Protein AF-A0A6A4V0Y6-F1 (afdb_monomer_lite)

Foldseek 3Di:
DVVVVVVVVVVVVVVVVVVDDPDDWDWDDDPNDIDTDDPPPDPQAEEEEEFDDDSVVLQVVLCVLCVRSHDYYYDYNQVRLVCCLVVVHQAYFYEDQAQPCRRCVNNCVRVNPQQEDRQEGVPDHHDLVRLLVSVVSNRRYYTYHPVCSVVRVNSNVVSNVVD

Sequence (163 aa):
MDFFKSLTTKSLTILYALSLDKSQSLTYTIDSTKYSIMYLGGVMLKIVIGGQMDKQVIANLITQLCNGTAEVSIKSDIEAAIAVQTNQAQYYFGACATGAGGALAMAIGLIGPQSCVSVSIPGRVFGEGELREAVRSGKKAFGFVNYDAEKVIPVLLDEILKK

Structure (mmCIF, N/CA/C/O backbone):
data_AF-A0A6A4V0Y6-F1
#
_entry.id   AF-A0A6A4V0Y6-F1
#
loop_
_atom_site.group_PDB
_atom_site.id
_atom_site.type_symbol
_atom_site.label_atom_id
_atom_site.label_alt_id
_atom_site.label_comp_id
_atom_site.label_asym_id
_atom_site.label_entity_id
_atom_site.label_seq_id
_atom_site.pdbx_PDB_ins_code
_atom_site.Cartn_x
_atom_site.Cartn_y
_atom_site.Cartn_z
_atom_site.occupancy
_atom_site.B_iso_or_equiv
_atom_site.auth_seq_id
_atom_site.auth_comp_id
_atom_site.auth_asym_id
_atom_site.auth_atom_id
_atom_site.pdbx_PDB_model_num
ATOM 1 N N . MET A 1 1 ? -31.749 28.691 38.987 1.00 36.78 1 MET A N 1
ATOM 2 C CA . MET A 1 1 ? -31.082 27.393 39.257 1.00 36.78 1 MET A CA 1
ATOM 3 C C . MET A 1 1 ? -31.312 26.381 38.123 1.00 36.78 1 MET A C 1
ATOM 5 O O . MET A 1 1 ? -30.707 25.316 38.127 1.00 36.78 1 MET A O 1
ATOM 9 N N . ASP A 1 2 ? -32.116 26.741 37.112 1.00 33.56 2 ASP A N 1
ATOM 10 C CA . ASP A 1 2 ? -32.573 25.841 36.041 1.00 33.56 2 ASP A CA 1
ATOM 11 C C . ASP A 1 2 ? -31.678 25.824 34.793 1.00 33.56 2 ASP A C 1
ATOM 13 O O . ASP A 1 2 ? -31.627 24.826 34.079 1.00 33.56 2 ASP A O 1
ATOM 17 N N . PHE A 1 3 ? -30.881 26.876 34.575 1.00 29.11 3 PHE A N 1
ATOM 18 C CA . PHE A 1 3 ? -29.919 26.936 33.467 1.00 29.11 3 PHE A CA 1
ATOM 19 C C . PHE A 1 3 ? -28.806 25.882 33.618 1.00 29.11 3 PHE A C 1
ATOM 21 O O . PHE A 1 3 ? -28.468 25.180 32.669 1.00 29.11 3 PHE A O 1
ATOM 28 N N . PHE A 1 4 ? -28.310 25.683 34.845 1.00 26.20 4 PHE A N 1
ATOM 29 C CA . PHE A 1 4 ? -27.282 24.681 35.148 1.00 26.20 4 PHE A CA 1
ATOM 30 C C . PHE A 1 4 ? -27.807 23.233 35.108 1.00 26.20 4 PHE A C 1
ATOM 32 O O . PHE A 1 4 ? -27.072 22.349 34.680 1.00 26.20 4 PHE A O 1
ATOM 39 N N . LYS A 1 5 ? -29.081 22.979 35.461 1.00 31.75 5 LYS A N 1
ATOM 40 C CA . LYS A 1 5 ? -29.722 21.654 35.285 1.00 31.75 5 LYS A CA 1
ATOM 41 C C . LYS A 1 5 ? -29.997 21.318 33.811 1.00 31.75 5 LYS A C 1
ATOM 43 O O . LYS A 1 5 ? -29.894 20.163 33.400 1.00 31.75 5 LYS A O 1
ATOM 48 N N . SER A 1 6 ? -30.324 22.327 33.000 1.00 37.75 6 SER A N 1
ATOM 49 C CA . SER A 1 6 ? -30.479 22.179 31.547 1.00 37.75 6 SER A CA 1
ATOM 50 C C . SER A 1 6 ? -29.153 21.785 30.882 1.00 37.75 6 SER A C 1
ATOM 52 O O . SER A 1 6 ? -29.119 20.854 30.081 1.00 37.75 6 SER A O 1
ATOM 54 N N . LEU A 1 7 ? -28.041 22.415 31.279 1.00 37.88 7 LEU A N 1
ATOM 55 C CA . LEU A 1 7 ? -26.696 22.102 30.781 1.00 37.88 7 LEU A CA 1
ATOM 56 C C . LEU A 1 7 ? -26.226 20.680 31.128 1.00 37.88 7 LEU A C 1
ATOM 58 O O . LEU A 1 7 ? -25.642 20.016 30.274 1.00 37.88 7 LEU A O 1
ATOM 62 N N . THR A 1 8 ? -26.510 20.173 32.332 1.00 49.12 8 THR A N 1
ATOM 63 C CA . THR A 1 8 ? -26.083 18.817 32.730 1.00 49.12 8 THR A CA 1
ATOM 64 C C . THR A 1 8 ? -26.830 17.719 31.981 1.00 49.12 8 THR A C 1
ATOM 66 O O . THR A 1 8 ? -26.228 16.713 31.610 1.00 49.12 8 THR A O 1
ATOM 69 N N . THR A 1 9 ? -28.113 17.934 31.684 1.00 50.94 9 THR A N 1
ATOM 70 C CA . THR A 1 9 ? -28.933 16.969 30.936 1.00 50.94 9 THR A CA 1
ATOM 71 C C . THR A 1 9 ? -28.622 17.031 29.435 1.00 50.94 9 THR A C 1
ATOM 73 O O . THR A 1 9 ? -28.496 15.995 28.790 1.00 50.94 9 THR A O 1
ATOM 76 N N . LYS A 1 10 ? -28.396 18.239 28.887 1.00 51.94 10 LYS A N 1
ATOM 77 C CA . LYS A 1 10 ? -27.943 18.456 27.498 1.00 51.94 10 LYS A CA 1
ATOM 78 C C . LYS A 1 10 ? -26.588 17.782 27.227 1.00 51.94 10 LYS A C 1
ATOM 80 O O . LYS A 1 10 ? -26.455 17.093 26.220 1.00 51.94 10 LYS A O 1
ATOM 85 N N . SER A 1 11 ? -25.616 17.912 28.135 1.00 52.31 11 SER A N 1
ATOM 86 C CA . SER A 1 11 ? -24.298 17.272 27.987 1.00 52.31 11 SER A CA 1
ATOM 87 C C . SER A 1 11 ? -24.344 15.745 28.105 1.00 52.31 11 SER A C 1
ATOM 89 O O . SER A 1 11 ? -23.652 15.069 27.346 1.00 52.31 11 SER A O 1
ATOM 91 N N . LEU A 1 12 ? -25.168 15.183 29.001 1.00 49.59 12 LEU A N 1
ATOM 92 C CA . LEU A 1 12 ? -25.302 13.725 29.137 1.00 49.59 12 LEU A CA 1
ATOM 93 C C . LEU A 1 12 ? -25.917 13.082 27.887 1.00 49.59 12 LEU A C 1
ATOM 95 O O . LEU A 1 12 ? -25.444 12.040 27.446 1.00 49.59 12 LEU A O 1
ATOM 99 N N . THR A 1 13 ? -26.932 13.713 27.291 1.00 50.81 13 THR A N 1
ATOM 100 C CA . THR A 1 13 ? -27.601 13.195 26.087 1.00 50.81 13 THR A CA 1
ATOM 101 C C . THR A 1 13 ? -26.687 13.233 24.861 1.00 50.81 13 THR A C 1
ATOM 103 O O . THR A 1 13 ? -26.705 12.299 24.065 1.00 50.81 13 THR A O 1
ATOM 106 N N . ILE A 1 14 ? -25.842 14.264 24.726 1.00 52.62 14 ILE A N 1
ATOM 107 C CA . ILE A 1 14 ? -24.832 14.344 23.656 1.00 52.62 14 ILE A CA 1
ATOM 108 C C . ILE A 1 14 ? -23.763 13.257 23.839 1.00 52.62 14 ILE A C 1
ATOM 110 O O . ILE A 1 14 ? -23.424 12.574 22.874 1.00 52.62 14 ILE A O 1
ATOM 114 N N . LEU A 1 15 ? -23.275 13.042 25.069 1.00 47.75 15 LEU A N 1
ATOM 115 C CA . LEU A 1 15 ? -22.345 11.944 25.362 1.00 47.75 15 LEU A CA 1
ATOM 116 C C . LEU A 1 15 ? -22.965 10.563 25.096 1.00 47.75 15 LEU A C 1
ATOM 118 O O . LEU A 1 15 ? -22.282 9.678 24.590 1.00 47.75 15 LEU A O 1
ATOM 122 N N . TYR A 1 16 ? -24.245 10.373 25.425 1.00 48.50 16 TYR A N 1
ATOM 123 C CA . TYR A 1 16 ? -24.935 9.098 25.228 1.00 48.50 16 TYR A CA 1
ATOM 124 C C . TYR A 1 16 ? -25.206 8.814 23.753 1.00 48.50 16 TYR A C 1
ATOM 126 O O . TYR A 1 16 ? -25.006 7.690 23.298 1.00 48.50 16 TYR A O 1
ATOM 134 N N . ALA A 1 17 ? -25.579 9.839 22.984 1.00 48.25 17 ALA A N 1
ATOM 135 C CA . ALA A 1 17 ? -25.693 9.720 21.542 1.00 48.25 17 ALA A CA 1
ATOM 136 C C . ALA A 1 17 ? -24.347 9.241 20.960 1.00 48.25 17 ALA A C 1
ATOM 138 O O . ALA A 1 17 ? -24.329 8.264 20.215 1.00 48.25 17 ALA A O 1
ATOM 139 N N . LEU A 1 18 ? -23.219 9.846 21.368 1.00 48.75 18 LEU A N 1
ATOM 140 C CA . LEU A 1 18 ? -21.873 9.470 20.902 1.00 48.75 18 LEU A CA 1
ATOM 141 C C . LEU A 1 18 ? -21.500 7.995 21.170 1.00 48.75 18 LEU A C 1
ATOM 143 O O . LEU A 1 18 ? -20.530 7.501 20.597 1.00 48.75 18 LEU A O 1
ATOM 147 N N . SER A 1 19 ? -22.258 7.301 22.026 1.00 44.50 19 SER A N 1
ATOM 148 C CA . SER A 1 19 ? -22.042 5.904 22.413 1.00 44.50 19 SER A CA 1
ATOM 149 C C . SER A 1 19 ? -22.905 4.877 21.663 1.00 44.50 19 SER A C 1
ATOM 151 O O . SER A 1 19 ? -22.666 3.680 21.819 1.00 44.50 19 SER A O 1
ATOM 153 N N . LEU A 1 20 ? -23.881 5.302 20.848 1.00 44.00 20 LEU A N 1
ATOM 154 C CA . LEU A 1 20 ? -24.837 4.401 20.195 1.00 44.00 20 LEU A CA 1
ATOM 155 C C . LEU A 1 20 ? -24.772 4.476 18.663 1.00 44.00 20 LEU A C 1
ATOM 157 O O . LEU A 1 20 ? -25.028 5.512 18.068 1.00 44.00 20 LEU A O 1
ATOM 161 N N . ASP A 1 21 ? -24.445 3.315 18.096 1.00 43.38 21 ASP A N 1
ATOM 162 C CA . ASP A 1 21 ? -24.563 2.817 16.719 1.00 43.38 21 ASP A CA 1
ATOM 163 C C . ASP A 1 21 ? -24.212 3.731 15.519 1.00 43.38 21 ASP A C 1
ATOM 165 O O . ASP A 1 21 ? -24.720 4.829 15.294 1.00 43.38 21 ASP A O 1
ATOM 169 N N . LYS A 1 22 ? -23.316 3.200 14.688 1.00 54.69 22 LYS A N 1
ATOM 170 C CA . LYS A 1 22 ? -22.614 3.868 13.593 1.00 54.69 22 LYS A CA 1
ATOM 171 C C . LYS A 1 22 ? -23.438 3.753 12.317 1.00 54.69 22 LYS A C 1
ATOM 173 O O . LYS A 1 22 ? -23.433 2.676 11.734 1.00 54.69 22 LYS A O 1
ATOM 178 N N . SER A 1 23 ? -24.090 4.837 11.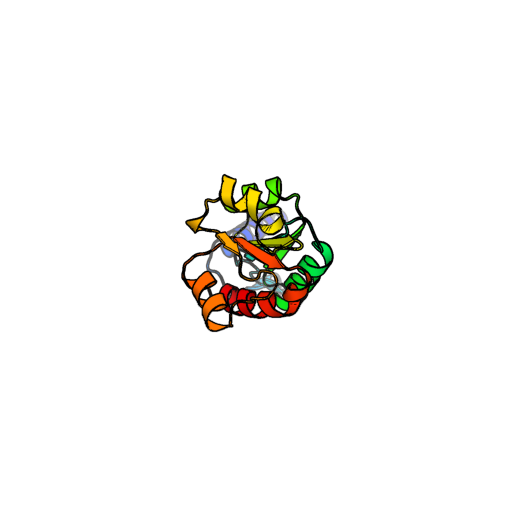876 1.00 43.84 23 SER A N 1
ATOM 179 C CA . SER A 1 23 ? -24.466 5.148 10.465 1.00 43.84 23 SER A CA 1
ATOM 180 C C . SER A 1 23 ? -25.755 5.972 10.284 1.00 43.84 23 SER A C 1
ATOM 182 O O . SER A 1 23 ? -26.230 6.097 9.157 1.00 43.84 23 SER A O 1
ATOM 184 N N . GLN A 1 24 ? -26.324 6.595 11.325 1.00 47.28 24 GLN A N 1
ATOM 185 C CA . GLN A 1 24 ? -27.519 7.440 11.154 1.00 47.28 24 GLN A CA 1
ATOM 186 C C . GLN A 1 24 ? -27.326 8.889 11.609 1.00 47.28 24 GLN A C 1
ATOM 188 O O . GLN A 1 24 ? -26.659 9.176 12.599 1.00 47.28 24 GLN A O 1
ATOM 193 N N . SER A 1 25 ? -27.935 9.820 10.870 1.00 51.88 25 SER A N 1
ATOM 194 C CA . SER A 1 25 ? -28.114 11.210 11.288 1.00 51.88 25 SER A CA 1
ATOM 195 C C . SER A 1 25 ? -29.164 11.274 12.398 1.00 51.88 25 SER A C 1
ATOM 197 O O . SER A 1 25 ? -30.309 10.877 12.180 1.00 51.88 25 SER A O 1
ATOM 199 N N . LEU A 1 26 ? -28.799 11.800 13.566 1.00 53.66 26 LEU A N 1
ATOM 200 C CA . LEU A 1 26 ? -29.723 12.013 14.677 1.00 53.66 26 LEU A CA 1
ATOM 201 C C . LEU A 1 26 ? -30.199 13.464 14.671 1.00 53.66 26 LEU A C 1
ATOM 203 O O . LEU A 1 26 ? -29.414 14.390 14.876 1.00 53.66 26 LEU A O 1
ATOM 207 N N . THR A 1 27 ? -31.498 13.666 14.459 1.00 55.12 27 THR A N 1
ATOM 208 C CA . THR A 1 27 ? -32.136 14.975 14.630 1.00 55.12 27 THR A CA 1
ATOM 209 C C . THR A 1 27 ? -32.813 15.034 15.993 1.00 55.12 27 THR A C 1
ATOM 211 O O . THR A 1 27 ? -33.645 14.188 16.311 1.00 55.12 27 THR A O 1
ATOM 214 N N . TYR A 1 28 ? -32.494 16.048 16.791 1.00 61.56 28 TYR A N 1
ATOM 215 C CA . TYR A 1 28 ? -33.126 16.297 18.086 1.00 61.56 28 TYR A CA 1
ATOM 216 C C . TYR A 1 28 ? -33.554 17.761 18.195 1.00 61.56 28 TYR A C 1
ATOM 218 O O . TYR A 1 28 ? -32.965 18.646 17.578 1.00 61.56 28 TYR A O 1
ATOM 226 N N . THR A 1 29 ? -34.599 18.022 18.978 1.00 51.47 29 THR A N 1
ATOM 227 C CA . THR A 1 29 ? -35.145 19.372 19.164 1.00 51.47 29 THR A CA 1
ATOM 228 C C . THR A 1 29 ? -34.846 19.855 20.577 1.00 51.47 29 THR A C 1
ATOM 230 O O . THR A 1 29 ? -35.201 19.183 21.543 1.00 51.47 29 THR A O 1
ATOM 233 N N . ILE A 1 30 ? -34.228 21.028 20.704 1.00 60.66 30 ILE A N 1
ATOM 234 C CA . ILE A 1 30 ? -34.046 21.742 21.974 1.00 60.66 30 ILE A CA 1
ATOM 235 C C . ILE A 1 30 ? -34.730 23.096 21.841 1.00 60.66 30 ILE A C 1
ATOM 237 O O . ILE A 1 30 ? -34.438 23.824 20.898 1.00 60.66 30 ILE A O 1
ATOM 241 N N . ASP A 1 31 ? -35.617 23.443 22.778 1.00 70.69 31 ASP A N 1
ATOM 242 C CA . ASP A 1 31 ? -36.250 24.769 22.846 1.00 70.69 31 ASP A CA 1
ATOM 243 C C . ASP A 1 31 ? -36.861 25.201 21.489 1.00 70.69 31 ASP A C 1
ATOM 245 O O . ASP A 1 31 ? -36.667 26.313 21.009 1.00 70.69 31 ASP A O 1
ATOM 249 N N . SER A 1 32 ? -37.583 24.280 20.834 1.00 67.19 32 SER A N 1
ATOM 250 C CA . SER A 1 32 ? -38.193 24.435 19.493 1.00 67.19 32 SER A CA 1
ATOM 251 C C . SER A 1 32 ? -37.217 24.541 18.309 1.00 67.19 32 SER A C 1
ATOM 253 O O . SER A 1 32 ? -37.652 24.641 17.163 1.00 67.19 32 SER A O 1
ATOM 255 N N . THR A 1 33 ? -35.910 24.453 18.551 1.00 53.81 33 THR A N 1
ATOM 256 C CA . THR A 1 33 ? -34.867 24.466 17.519 1.00 53.81 33 THR A CA 1
ATOM 257 C C . THR A 1 33 ? -34.422 23.042 17.201 1.00 53.81 33 THR A C 1
ATOM 259 O O . THR A 1 33 ? -34.054 22.287 18.102 1.00 53.81 33 THR A O 1
ATOM 262 N N . LYS A 1 34 ? -34.457 22.657 15.919 1.00 71.25 34 LYS A N 1
ATOM 263 C CA . LYS A 1 34 ? -33.961 21.354 15.451 1.00 71.25 34 LYS A CA 1
ATOM 264 C C . LYS A 1 34 ? -32.451 21.402 15.233 1.00 71.25 34 LYS A C 1
ATOM 266 O O . LYS A 1 34 ? -31.955 22.257 14.507 1.00 71.25 34 LYS A O 1
ATOM 271 N N . TYR A 1 35 ? -31.752 20.433 15.802 1.00 58.62 35 TYR A N 1
ATOM 272 C CA . TYR A 1 35 ? -30.329 20.190 15.620 1.00 58.62 35 TYR A CA 1
ATOM 273 C C . TYR A 1 35 ? -30.146 18.832 14.952 1.00 58.62 35 TYR A C 1
ATOM 275 O O . TYR A 1 35 ? -30.777 17.856 15.356 1.00 58.62 35 TYR A O 1
ATOM 283 N N . SER A 1 36 ? -29.271 18.760 13.952 1.00 55.84 36 SER A N 1
ATOM 284 C CA . SER A 1 36 ? -28.886 17.505 13.306 1.00 55.84 36 SER A CA 1
ATOM 285 C C . SER A 1 36 ? -27.436 17.190 13.659 1.00 55.84 36 SER A C 1
ATOM 287 O O . SER A 1 36 ? -26.531 17.907 13.238 1.00 55.84 36 SER A O 1
ATOM 289 N N . ILE A 1 37 ? -27.213 16.127 14.432 1.00 56.19 37 ILE A N 1
ATOM 290 C CA . ILE A 1 37 ? -25.889 15.538 14.647 1.00 56.19 37 ILE A CA 1
ATOM 291 C C . ILE A 1 37 ? -25.693 14.462 13.584 1.00 56.19 37 ILE A C 1
ATOM 293 O O . ILE A 1 37 ? -26.405 13.458 13.546 1.00 56.19 37 ILE A O 1
ATOM 297 N N . MET A 1 38 ? -24.714 14.676 12.711 1.00 50.25 38 MET A N 1
ATOM 298 C CA . MET A 1 38 ? -24.219 13.632 11.821 1.00 50.25 38 MET A CA 1
ATOM 299 C C . MET A 1 38 ? -23.095 12.882 12.529 1.00 50.25 38 MET A C 1
ATOM 301 O O . MET A 1 38 ? -22.083 13.475 12.901 1.00 50.25 38 MET A O 1
ATOM 305 N N . TYR A 1 39 ? -23.267 11.573 12.703 1.00 48.62 39 TYR A N 1
ATOM 306 C CA . TYR A 1 39 ? -22.176 10.696 13.107 1.00 48.62 39 TYR A CA 1
ATOM 307 C C . TYR A 1 39 ? -21.177 10.592 11.962 1.00 48.62 39 TYR A C 1
ATOM 309 O O . TYR A 1 39 ? -21.415 9.881 10.994 1.00 48.62 39 TYR A O 1
ATOM 317 N N . LEU A 1 40 ? -20.022 11.238 12.105 1.00 51.53 40 LEU A N 1
ATOM 318 C CA . LEU A 1 40 ? -18.844 10.966 11.269 1.00 51.53 40 LEU A CA 1
ATOM 319 C C . LEU A 1 40 ? -18.087 9.701 11.746 1.00 51.53 40 LEU A C 1
ATOM 321 O O . LEU A 1 40 ? -16.974 9.433 11.309 1.00 51.53 40 LEU A O 1
ATOM 325 N N . GLY A 1 41 ? -18.679 8.932 12.672 1.00 42.50 41 GLY A N 1
ATOM 326 C CA . GLY A 1 41 ? -18.062 7.870 13.476 1.00 42.50 41 GLY A CA 1
ATOM 327 C C . GLY A 1 41 ? -17.831 6.522 12.784 1.00 42.50 41 GLY A C 1
ATOM 328 O O . GLY A 1 41 ? -18.075 5.476 13.388 1.00 42.50 41 GLY A O 1
ATOM 329 N N . GLY A 1 42 ? -17.325 6.526 11.553 1.00 49.53 42 GLY A N 1
ATOM 330 C CA . GLY A 1 42 ? -16.519 5.411 11.052 1.00 49.53 42 GLY A CA 1
ATOM 331 C C . GLY A 1 42 ? -15.089 5.549 11.579 1.00 49.53 42 GLY A C 1
ATOM 332 O O . GLY A 1 42 ? -14.623 6.664 11.811 1.00 49.53 42 GLY A O 1
ATOM 333 N N . VAL A 1 43 ? -14.360 4.446 11.785 1.00 54.97 43 VAL A N 1
ATOM 334 C CA . VAL A 1 43 ? -12.896 4.567 11.886 1.00 54.97 43 VAL A CA 1
ATOM 335 C C . VAL A 1 43 ? -12.450 4.996 10.494 1.00 54.97 43 VAL A C 1
ATOM 337 O O . VAL A 1 43 ? -12.467 4.181 9.578 1.00 54.97 43 VAL A O 1
ATOM 340 N N . MET A 1 44 ? -12.173 6.288 10.317 1.00 74.50 44 MET A N 1
ATOM 341 C CA . MET A 1 44 ? -11.706 6.827 9.044 1.00 74.50 44 MET A CA 1
ATOM 342 C C . MET A 1 44 ? -10.482 6.022 8.621 1.00 74.50 44 MET A C 1
ATOM 344 O O . MET A 1 44 ? -9.562 5.843 9.422 1.00 74.50 44 MET A O 1
ATOM 348 N N . LEU A 1 45 ? -10.502 5.486 7.402 1.00 91.00 45 LEU A N 1
ATOM 349 C CA . LEU A 1 45 ? -9.411 4.662 6.907 1.00 91.00 45 LEU A CA 1
ATOM 350 C C . LEU A 1 45 ? -8.120 5.483 6.937 1.00 91.00 45 LEU A C 1
ATOM 352 O O . LEU A 1 45 ? -8.050 6.535 6.319 1.00 91.00 45 LEU A O 1
ATOM 356 N N . LYS A 1 46 ? -7.088 5.020 7.633 1.00 96.19 46 LYS A N 1
ATOM 357 C CA . LYS A 1 46 ? -5.803 5.712 7.744 1.00 96.19 46 LYS A CA 1
ATOM 358 C C . LYS A 1 46 ? -4.791 5.093 6.798 1.00 96.19 46 LYS A C 1
ATOM 360 O O . LYS A 1 46 ? -4.424 3.921 6.935 1.00 96.19 46 LYS A O 1
ATOM 365 N N . ILE A 1 47 ? -4.320 5.903 5.860 1.00 98.06 47 ILE A N 1
ATOM 366 C CA . ILE A 1 47 ? -3.322 5.541 4.860 1.00 98.06 47 ILE A CA 1
ATOM 367 C C . ILE A 1 47 ? -2.062 6.370 5.110 1.00 98.06 47 ILE A C 1
ATOM 369 O O . ILE A 1 47 ? -2.114 7.589 5.287 1.00 98.06 47 ILE A O 1
ATOM 373 N N . VAL A 1 48 ? -0.910 5.705 5.116 1.00 98.62 48 VAL A N 1
ATOM 374 C CA . VAL A 1 48 ? 0.396 6.357 5.238 1.00 98.62 48 VAL A CA 1
ATOM 375 C C . VAL A 1 48 ? 1.190 6.221 3.949 1.00 98.62 48 VAL A C 1
ATOM 377 O O . VAL A 1 48 ? 1.249 5.146 3.349 1.00 98.62 48 VAL A O 1
ATOM 380 N N . ILE A 1 49 ? 1.816 7.321 3.531 1.00 98.50 49 ILE A N 1
ATOM 381 C CA . ILE A 1 49 ? 2.697 7.356 2.365 1.00 98.50 49 ILE A CA 1
ATOM 382 C C . ILE A 1 49 ? 4.146 7.309 2.841 1.00 98.50 49 ILE A C 1
ATOM 384 O O . ILE A 1 49 ? 4.622 8.241 3.495 1.00 98.50 49 ILE A O 1
ATOM 388 N N . GLY A 1 50 ? 4.826 6.212 2.514 1.00 97.00 50 GLY A N 1
ATOM 389 C CA . GLY A 1 50 ? 6.264 6.028 2.687 1.00 97.00 50 GLY A CA 1
ATOM 390 C C . GLY A 1 50 ? 6.983 6.044 1.336 1.00 97.00 50 GLY A C 1
ATOM 391 O O . GLY A 1 50 ? 6.628 6.814 0.446 1.00 97.00 50 GLY A O 1
ATOM 392 N N . GLY A 1 51 ? 7.990 5.193 1.168 1.00 93.50 51 GLY A N 1
ATOM 393 C CA . GLY A 1 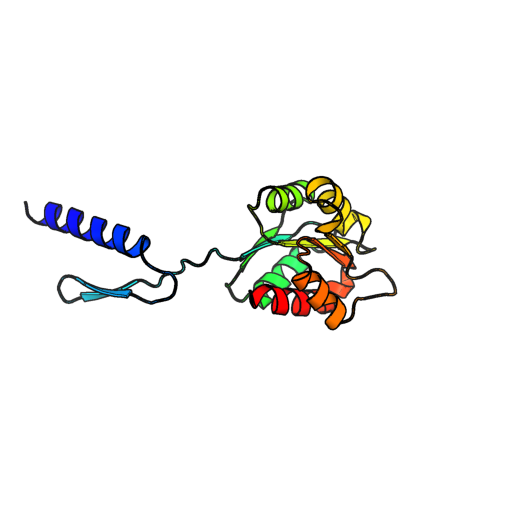51 ? 8.809 5.097 -0.038 1.00 93.50 51 GLY A CA 1
ATOM 394 C C . GLY A 1 51 ? 9.829 6.228 -0.203 1.00 93.50 51 GLY A C 1
ATOM 395 O O . GLY A 1 51 ? 9.924 7.148 0.595 1.00 93.50 51 GLY A O 1
ATOM 396 N N . GLN A 1 52 ? 10.595 6.219 -1.286 1.00 93.06 52 GLN A N 1
ATOM 397 C CA . GLN A 1 52 ? 11.656 7.215 -1.503 1.00 93.06 52 GLN A CA 1
ATOM 398 C C . GLN A 1 52 ? 11.293 8.277 -2.549 1.00 93.06 52 GLN A C 1
ATOM 400 O O . GLN A 1 52 ? 12.039 9.236 -2.720 1.00 93.06 52 GLN A O 1
ATOM 405 N N . MET A 1 53 ? 10.171 8.124 -3.262 1.00 96.44 53 MET A N 1
ATOM 406 C CA . MET A 1 53 ? 9.822 8.973 -4.407 1.00 96.44 53 MET A CA 1
ATOM 407 C C . MET A 1 53 ? 8.353 9.397 -4.399 1.00 96.44 53 MET A C 1
ATOM 409 O O . MET A 1 53 ? 7.491 8.668 -3.914 1.00 96.44 53 MET A O 1
ATOM 413 N N . ASP A 1 54 ? 8.094 10.585 -4.950 1.00 96.50 54 ASP A N 1
ATOM 414 C CA . ASP A 1 54 ? 6.773 11.107 -5.331 1.00 96.50 54 ASP A CA 1
ATOM 415 C C . ASP A 1 54 ? 5.684 11.064 -4.244 1.00 96.50 54 ASP A C 1
ATOM 417 O O . ASP A 1 54 ? 4.489 11.043 -4.541 1.00 96.50 54 ASP A O 1
ATOM 421 N N . LYS A 1 55 ? 6.076 11.133 -2.962 1.00 97.31 55 LYS A N 1
ATOM 422 C CA . LYS A 1 55 ? 5.148 11.044 -1.818 1.00 97.31 55 LYS A CA 1
ATOM 423 C C . LYS A 1 55 ? 3.985 12.027 -1.904 1.00 97.31 55 LYS A C 1
ATOM 425 O O . LYS A 1 55 ? 2.857 11.657 -1.599 1.00 97.31 55 LYS A O 1
ATOM 430 N N . GLN A 1 56 ? 4.250 13.267 -2.320 1.00 97.88 56 GLN A N 1
ATOM 431 C CA . GLN A 1 56 ? 3.211 14.292 -2.425 1.00 97.88 56 GLN A CA 1
ATOM 432 C C . GLN A 1 56 ? 2.222 13.993 -3.554 1.00 97.88 56 GLN A C 1
ATOM 434 O O . GLN A 1 56 ? 1.021 14.167 -3.369 1.00 97.88 56 GLN A O 1
ATOM 439 N N . VAL A 1 57 ? 2.709 13.509 -4.699 1.00 97.50 57 VAL A N 1
ATOM 440 C CA . VAL A 1 57 ? 1.862 13.127 -5.839 1.00 97.50 57 VAL A CA 1
ATOM 441 C C . VAL A 1 57 ? 0.969 11.953 -5.448 1.00 97.50 57 VAL A C 1
ATOM 443 O O . VAL A 1 57 ? -0.243 12.017 -5.629 1.00 97.50 57 VAL A O 1
ATOM 446 N N . ILE A 1 58 ? 1.551 10.928 -4.820 1.00 98.12 58 ILE A N 1
ATOM 447 C CA . ILE A 1 58 ? 0.821 9.761 -4.315 1.00 98.12 58 ILE A CA 1
ATOM 448 C C . ILE A 1 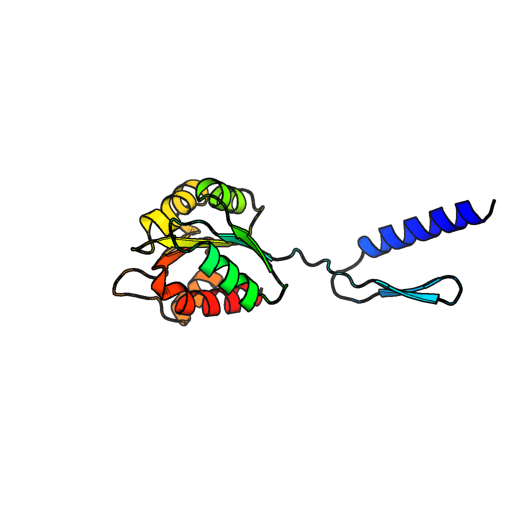58 ? -0.226 10.192 -3.281 1.00 98.12 58 ILE A C 1
ATOM 450 O O . ILE A 1 58 ? -1.383 9.797 -3.385 1.00 98.12 58 ILE A O 1
ATOM 454 N N . ALA A 1 59 ? 0.143 11.031 -2.308 1.00 98.00 59 ALA A N 1
ATOM 455 C CA . ALA A 1 59 ? -0.786 11.514 -1.289 1.00 98.00 59 ALA A CA 1
ATOM 456 C C . ALA A 1 59 ? -1.971 12.272 -1.900 1.00 98.00 59 ALA A C 1
ATOM 458 O O . ALA A 1 59 ? -3.114 12.032 -1.511 1.00 98.00 59 ALA A O 1
ATOM 459 N N . ASN A 1 60 ? -1.708 13.151 -2.870 1.00 97.56 60 ASN A N 1
ATOM 460 C CA . ASN A 1 60 ? -2.745 13.912 -3.562 1.00 97.56 60 ASN A CA 1
ATOM 461 C C . ASN A 1 60 ? -3.689 12.981 -4.331 1.00 97.56 60 ASN A C 1
ATOM 463 O O . ASN A 1 60 ? -4.903 13.093 -4.173 1.00 97.56 60 ASN A O 1
ATOM 467 N N . LEU A 1 61 ? -3.136 12.029 -5.089 1.00 97.94 61 LEU A N 1
ATOM 468 C CA . LEU A 1 61 ? -3.912 11.053 -5.853 1.00 97.94 61 LEU A CA 1
ATOM 469 C C . LEU A 1 61 ? -4.814 10.213 -4.939 1.00 97.94 61 LEU A C 1
ATOM 471 O O . LEU A 1 61 ? -6.014 10.116 -5.180 1.00 97.94 61 LEU A O 1
ATOM 475 N N . ILE A 1 62 ? -4.267 9.657 -3.852 1.00 97.44 62 ILE A N 1
ATOM 476 C CA . ILE A 1 62 ? -5.058 8.876 -2.888 1.00 97.44 62 ILE A CA 1
ATOM 477 C C . ILE A 1 62 ? -6.140 9.748 -2.243 1.00 97.44 62 ILE A C 1
ATOM 479 O O . ILE A 1 62 ? -7.287 9.326 -2.144 1.00 97.44 62 ILE A O 1
ATOM 483 N N . THR A 1 63 ? -5.810 10.976 -1.840 1.00 95.06 63 THR A N 1
ATOM 484 C CA . THR A 1 63 ? -6.776 11.892 -1.211 1.00 95.06 63 THR A CA 1
ATOM 485 C C . THR A 1 63 ? -7.941 12.214 -2.150 1.00 95.06 63 THR A C 1
ATOM 487 O O . THR A 1 63 ? -9.096 12.181 -1.724 1.00 95.06 63 THR A O 1
ATOM 490 N N . GLN A 1 64 ? -7.652 12.480 -3.429 1.00 94.19 64 GLN A N 1
ATOM 491 C CA . GLN A 1 64 ? -8.668 12.731 -4.453 1.00 94.19 64 GLN A CA 1
ATOM 492 C C . GLN A 1 64 ? -9.575 11.516 -4.663 1.00 94.19 64 GLN A C 1
ATOM 494 O O . GLN A 1 64 ? -10.794 11.664 -4.696 1.00 94.19 64 GLN A O 1
ATOM 499 N N . LEU A 1 65 ? -8.995 10.317 -4.756 1.00 93.31 65 LEU A N 1
ATOM 500 C CA . LEU A 1 65 ? -9.740 9.077 -4.983 1.00 93.31 65 LEU A CA 1
ATOM 501 C C . LEU A 1 65 ? -10.586 8.661 -3.773 1.00 93.31 65 LEU A C 1
ATOM 503 O O . LEU A 1 65 ? -11.685 8.142 -3.944 1.00 93.31 65 LEU A O 1
ATOM 507 N N . CYS A 1 66 ? -10.110 8.911 -2.551 1.00 87.88 66 CYS A N 1
ATOM 508 C CA . CYS A 1 66 ? -10.840 8.567 -1.333 1.00 87.88 66 CYS A CA 1
ATOM 509 C C . CYS A 1 66 ? -12.004 9.523 -1.028 1.00 87.88 66 CYS A C 1
ATOM 511 O O . CYS A 1 66 ? -12.867 9.167 -0.230 1.00 87.88 66 CYS A O 1
ATOM 513 N N . ASN A 1 67 ? -12.046 10.729 -1.608 1.00 85.38 67 ASN A N 1
ATOM 514 C CA . ASN A 1 67 ? -13.140 11.699 -1.445 1.00 85.38 67 ASN A CA 1
ATOM 515 C C . ASN A 1 67 ? -13.624 11.877 0.019 1.00 85.38 67 ASN A C 1
ATOM 517 O O . ASN A 1 67 ? -14.818 11.849 0.313 1.00 85.38 67 ASN A O 1
ATOM 521 N N . GLY A 1 68 ? -12.681 11.988 0.963 1.00 81.81 68 GLY A N 1
ATOM 522 C CA . GLY A 1 68 ? -12.966 12.175 2.394 1.00 81.81 68 GLY A CA 1
ATOM 523 C C . GLY A 1 68 ? -13.243 10.901 3.207 1.00 81.81 68 GLY A C 1
ATOM 524 O O . GLY A 1 68 ? -13.415 10.993 4.418 1.00 81.81 68 GLY A O 1
ATOM 525 N N . THR A 1 69 ? -13.238 9.714 2.594 1.00 84.50 69 THR A N 1
ATOM 526 C CA . THR A 1 69 ? -13.422 8.424 3.302 1.00 84.50 69 THR A CA 1
ATOM 527 C C . THR A 1 69 ? -12.152 7.902 3.987 1.00 84.50 69 THR A C 1
ATOM 529 O O . THR A 1 69 ? -12.221 6.992 4.816 1.00 84.50 69 THR A O 1
ATOM 532 N N . ALA A 1 70 ? -10.994 8.498 3.681 1.00 89.25 70 ALA A N 1
ATOM 533 C CA . ALA A 1 70 ? -9.702 8.125 4.241 1.00 89.25 70 ALA A CA 1
ATOM 534 C C . ALA A 1 70 ? -8.872 9.350 4.648 1.00 89.25 70 ALA A C 1
ATOM 536 O O . ALA A 1 70 ? -8.890 10.383 3.979 1.00 89.25 70 ALA A O 1
ATOM 537 N N . GLU A 1 71 ? -8.118 9.210 5.734 1.00 93.62 71 GLU A N 1
ATOM 538 C CA . GLU A 1 71 ? -7.088 10.136 6.190 1.00 93.62 71 GLU A CA 1
ATOM 539 C C . GLU A 1 71 ? -5.749 9.698 5.592 1.00 93.62 71 GLU A C 1
ATOM 541 O O . GLU A 1 71 ? -5.298 8.571 5.808 1.00 93.62 71 GLU A O 1
ATOM 546 N N . VAL A 1 72 ? -5.105 10.588 4.838 1.00 96.50 72 VAL A N 1
ATOM 547 C CA . VAL A 1 72 ? -3.827 10.316 4.173 1.00 96.50 72 VAL A CA 1
ATOM 548 C C . VAL A 1 72 ? -2.739 11.159 4.822 1.00 96.50 72 VAL A C 1
ATOM 550 O O . VAL A 1 72 ? -2.871 12.377 4.923 1.00 96.50 72 VAL A O 1
ATOM 553 N N . SER A 1 73 ? -1.643 10.530 5.246 1.00 97.62 73 SER A N 1
ATOM 554 C CA . SER A 1 73 ? -0.496 11.245 5.817 1.00 97.62 73 SER A CA 1
ATOM 555 C C . SER A 1 73 ? 0.823 10.811 5.187 1.00 97.62 73 SER A C 1
ATOM 557 O O . SER A 1 73 ? 1.112 9.623 5.051 1.00 97.62 73 SER A O 1
ATOM 559 N N . ILE A 1 74 ? 1.648 11.786 4.813 1.00 98.50 74 ILE A N 1
ATOM 560 C CA . ILE A 1 74 ? 3.022 11.546 4.366 1.00 98.50 74 ILE A CA 1
ATOM 561 C C . ILE A 1 74 ? 3.906 11.381 5.599 1.00 98.50 74 ILE A C 1
ATOM 563 O O . ILE A 1 74 ? 3.824 12.176 6.536 1.00 98.50 74 ILE A O 1
ATOM 567 N N . LYS A 1 75 ? 4.750 10.350 5.605 1.00 97.88 75 LYS A N 1
ATOM 568 C CA . LYS A 1 75 ? 5.684 10.063 6.699 1.00 97.88 75 LYS A CA 1
ATOM 569 C C . LYS A 1 75 ? 7.052 9.650 6.156 1.00 97.88 75 LYS A C 1
ATOM 571 O O . LYS A 1 75 ? 7.211 9.359 4.964 1.00 97.88 75 LYS A O 1
ATOM 576 N N . SER A 1 76 ? 8.060 9.607 7.026 1.00 97.44 76 SER A N 1
ATOM 577 C CA . SER A 1 76 ? 9.277 8.857 6.704 1.00 97.44 76 SER A CA 1
ATOM 578 C C . SER A 1 76 ? 8.963 7.360 6.587 1.00 97.44 76 SER A C 1
ATOM 580 O O . SER A 1 76 ? 7.946 6.877 7.088 1.00 97.44 76 SER A O 1
ATOM 582 N N . ASP A 1 77 ? 9.829 6.603 5.921 1.00 94.81 77 ASP A N 1
ATOM 583 C CA . ASP A 1 77 ? 9.560 5.188 5.625 1.00 94.81 77 ASP A CA 1
ATOM 584 C C . ASP A 1 77 ? 9.470 4.342 6.891 1.00 94.81 77 ASP A C 1
ATOM 586 O O . ASP A 1 77 ? 8.663 3.416 6.960 1.00 94.81 77 ASP A O 1
ATOM 590 N N . ILE A 1 78 ? 10.271 4.700 7.897 1.00 97.06 78 ILE A N 1
ATOM 591 C CA . ILE A 1 78 ? 10.275 4.084 9.223 1.00 97.06 78 ILE A CA 1
ATOM 592 C C . ILE A 1 78 ? 8.977 4.415 9.953 1.00 97.06 78 ILE A C 1
ATOM 594 O O . ILE A 1 78 ? 8.285 3.504 10.394 1.00 97.06 78 ILE A O 1
ATOM 598 N N . GLU A 1 79 ? 8.594 5.689 10.033 1.00 98.25 79 GLU A N 1
ATOM 599 C CA . GLU A 1 79 ? 7.364 6.099 10.721 1.00 98.25 79 GLU A CA 1
ATOM 600 C C . GLU A 1 79 ? 6.106 5.522 10.062 1.00 98.25 79 GLU A C 1
ATOM 602 O O . GLU A 1 79 ? 5.192 5.090 10.759 1.00 98.25 79 GLU A O 1
ATOM 607 N N . ALA A 1 80 ? 6.051 5.486 8.728 1.00 98.31 80 ALA A N 1
ATOM 608 C CA . ALA A 1 80 ? 4.951 4.869 7.994 1.00 98.31 80 ALA A CA 1
ATOM 609 C C . ALA A 1 80 ? 4.858 3.364 8.294 1.00 98.31 80 ALA A C 1
ATOM 611 O O . ALA A 1 80 ? 3.776 2.847 8.573 1.00 98.31 80 ALA A O 1
ATOM 612 N N . ALA A 1 81 ? 5.989 2.656 8.280 1.00 98.19 81 ALA A N 1
ATOM 613 C CA . ALA A 1 81 ? 6.016 1.231 8.586 1.00 98.19 81 ALA A CA 1
ATOM 614 C C . ALA A 1 81 ? 5.631 0.939 10.050 1.00 98.19 81 ALA A C 1
ATOM 616 O O . ALA A 1 81 ? 4.827 0.039 10.295 1.00 98.19 81 ALA A O 1
ATOM 617 N N . ILE A 1 82 ? 6.121 1.736 11.009 1.00 98.31 82 ILE A N 1
ATOM 618 C CA . ILE A 1 82 ? 5.733 1.655 12.429 1.00 98.31 82 ILE A CA 1
ATOM 619 C C . ILE A 1 82 ? 4.235 1.921 12.598 1.00 98.31 82 ILE A C 1
ATOM 621 O O . ILE A 1 82 ? 3.567 1.203 13.342 1.00 98.31 82 ILE A O 1
ATOM 625 N N . ALA A 1 83 ? 3.678 2.914 11.899 1.00 98.50 83 ALA A N 1
ATOM 626 C CA . ALA A 1 83 ? 2.254 3.228 11.983 1.00 98.50 83 ALA A CA 1
ATOM 627 C C . ALA A 1 83 ? 1.380 2.035 11.565 1.00 98.50 83 ALA A C 1
ATOM 629 O O . ALA A 1 83 ? 0.384 1.747 12.226 1.00 98.50 83 ALA A O 1
ATOM 630 N N . VAL A 1 84 ? 1.763 1.294 10.520 1.00 98.31 84 VAL A N 1
ATOM 631 C CA . VAL A 1 84 ? 1.034 0.075 10.126 1.00 98.31 84 VAL A CA 1
ATOM 632 C C . VAL A 1 84 ? 1.296 -1.086 11.086 1.00 98.31 84 VAL A C 1
ATOM 634 O O . VAL A 1 84 ? 0.358 -1.784 11.465 1.00 98.31 84 VAL A O 1
ATOM 637 N N . GLN A 1 85 ? 2.540 -1.277 11.534 1.00 98.12 85 GLN A N 1
ATOM 638 C CA . GLN A 1 85 ? 2.900 -2.321 12.504 1.00 98.12 85 GLN A CA 1
ATOM 639 C C . GLN A 1 85 ? 2.109 -2.184 13.817 1.00 98.12 85 GLN A C 1
ATOM 641 O O . GLN A 1 85 ? 1.651 -3.175 14.381 1.00 98.12 85 GLN A O 1
ATOM 646 N N . THR A 1 86 ? 1.920 -0.949 14.283 1.00 97.12 86 THR A N 1
ATOM 647 C CA . THR A 1 86 ? 1.214 -0.611 15.529 1.00 97.12 86 THR A CA 1
ATOM 648 C C . THR A 1 86 ? -0.289 -0.376 15.337 1.00 97.12 86 THR A C 1
ATOM 650 O O . THR A 1 86 ? -0.972 0.023 16.277 1.00 97.12 86 THR A O 1
ATOM 653 N N . ASN A 1 87 ? -0.825 -0.646 14.139 1.00 95.81 87 ASN A N 1
ATOM 654 C CA . ASN A 1 87 ? -2.228 -0.440 13.753 1.00 95.81 87 ASN A CA 1
ATOM 655 C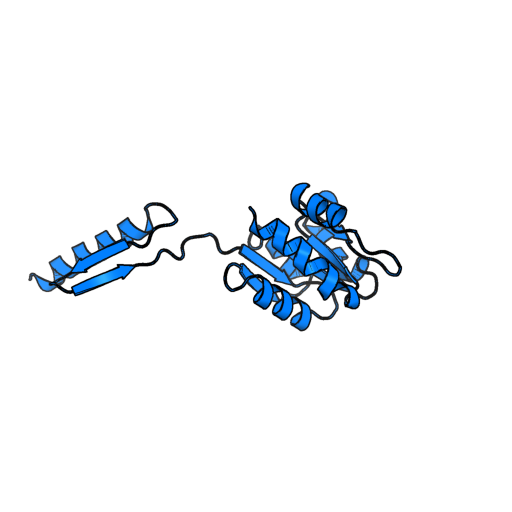 C . ASN A 1 87 ? -2.738 1.014 13.875 1.00 95.81 87 ASN A C 1
ATOM 657 O O . ASN A 1 87 ? -3.946 1.248 13.895 1.00 95.81 87 ASN A O 1
ATOM 661 N N . GLN A 1 88 ? -1.842 2.003 13.909 1.00 95.88 88 GLN A N 1
ATOM 662 C CA . GLN A 1 88 ? -2.193 3.424 13.796 1.00 95.88 88 GLN A CA 1
ATOM 663 C C . GLN A 1 88 ? -2.606 3.810 12.367 1.00 95.88 88 GLN A C 1
ATOM 665 O O . GLN A 1 88 ? -3.323 4.791 12.178 1.00 95.88 88 GLN A O 1
ATOM 670 N N . ALA A 1 89 ? -2.168 3.036 11.373 1.00 97.44 89 ALA A N 1
ATOM 671 C CA . ALA A 1 89 ? -2.609 3.102 9.986 1.00 97.44 89 ALA A CA 1
ATOM 672 C C . ALA A 1 89 ? -2.952 1.699 9.471 1.00 97.44 89 ALA A C 1
ATOM 674 O O . ALA A 1 89 ? -2.408 0.704 9.951 1.00 97.44 89 ALA A O 1
ATOM 675 N N . GLN A 1 90 ? -3.858 1.608 8.498 1.00 97.62 90 GLN A N 1
ATOM 676 C CA . GLN A 1 90 ? -4.278 0.328 7.923 1.00 97.62 90 GLN A CA 1
ATOM 677 C C . GLN A 1 90 ? -3.448 -0.043 6.696 1.00 97.62 90 GLN A C 1
ATOM 679 O O . GLN A 1 90 ? -3.130 -1.220 6.519 1.00 97.62 90 GLN A O 1
ATOM 684 N N . TYR A 1 91 ? -3.074 0.951 5.884 1.00 98.38 91 TYR A N 1
ATOM 685 C CA . TYR A 1 91 ? -2.349 0.719 4.639 1.00 98.38 91 TYR A CA 1
ATOM 686 C C . TYR A 1 91 ? -1.150 1.641 4.467 1.00 98.38 91 TYR A C 1
ATOM 688 O O . TYR A 1 91 ? -1.176 2.814 4.838 1.00 98.38 91 TYR A O 1
ATOM 696 N N . TYR A 1 92 ? -0.115 1.080 3.853 1.00 98.69 92 TYR A N 1
ATOM 697 C CA . TYR A 1 92 ? 1.111 1.747 3.452 1.00 98.69 92 TYR A CA 1
ATOM 698 C C . TYR A 1 92 ? 1.201 1.754 1.927 1.00 98.69 92 TYR A C 1
ATOM 700 O O . TYR A 1 92 ? 1.073 0.704 1.293 1.00 98.69 92 TYR A O 1
ATOM 708 N N . PHE A 1 93 ? 1.492 2.915 1.349 1.00 98.69 93 PHE A N 1
ATOM 709 C CA . PHE A 1 93 ? 1.821 3.057 -0.068 1.00 98.69 93 PHE A CA 1
ATOM 710 C C . PHE A 1 93 ? 3.215 3.669 -0.192 1.00 98.69 93 PHE A C 1
ATOM 712 O O . PHE A 1 93 ? 3.505 4.685 0.441 1.00 98.69 93 PHE A O 1
ATOM 719 N N . GLY A 1 94 ? 4.081 3.054 -0.994 1.00 98.12 94 GLY A N 1
ATOM 720 C CA . GLY A 1 94 ? 5.439 3.544 -1.211 1.00 98.12 94 GLY A CA 1
ATOM 721 C C . GLY A 1 94 ? 5.890 3.349 -2.648 1.00 98.12 94 GLY A C 1
ATOM 722 O O . GLY A 1 94 ? 5.584 2.337 -3.276 1.00 98.12 94 GLY A O 1
ATOM 723 N N . ALA A 1 95 ? 6.656 4.312 -3.153 1.00 97.94 95 ALA A N 1
ATOM 724 C CA . ALA A 1 95 ? 7.233 4.238 -4.485 1.00 97.94 95 ALA A CA 1
ATOM 725 C C . ALA A 1 95 ? 8.751 4.418 -4.483 1.00 97.94 95 ALA A C 1
ATOM 727 O O . ALA A 1 95 ? 9.330 5.111 -3.641 1.00 97.94 95 ALA A O 1
ATOM 728 N N . CYS A 1 96 ? 9.396 3.787 -5.458 1.00 96.75 96 CYS A N 1
ATOM 729 C CA . CYS A 1 96 ? 10.785 4.029 -5.835 1.00 96.75 96 CYS A CA 1
ATOM 730 C C . CYS A 1 96 ? 10.995 3.632 -7.303 1.00 96.75 96 CYS A C 1
ATOM 732 O O . CYS A 1 96 ? 10.096 3.071 -7.918 1.00 96.75 96 CYS A O 1
ATOM 734 N N . ALA A 1 97 ? 12.189 3.839 -7.859 1.00 95.56 97 ALA A N 1
ATOM 735 C CA . ALA A 1 97 ? 12.477 3.519 -9.261 1.00 95.56 97 ALA A CA 1
ATOM 736 C C . ALA A 1 97 ? 12.269 2.035 -9.643 1.00 95.56 97 ALA A C 1
ATOM 738 O O . ALA A 1 97 ? 12.045 1.727 -10.810 1.00 95.56 97 ALA A O 1
ATOM 739 N N . THR A 1 98 ? 12.349 1.107 -8.682 1.00 94.38 98 THR A N 1
ATOM 740 C CA . THR A 1 98 ? 12.178 -0.337 -8.929 1.00 94.38 98 THR A CA 1
ATOM 741 C C . THR A 1 98 ? 10.895 -0.919 -8.348 1.00 94.38 98 THR A C 1
ATOM 743 O O . THR A 1 98 ? 10.626 -2.092 -8.568 1.00 94.38 98 THR A O 1
ATOM 746 N N . GLY A 1 99 ? 10.140 -0.142 -7.565 1.00 92.88 99 GLY A N 1
ATOM 747 C CA . GLY A 1 99 ? 8.926 -0.579 -6.873 1.00 92.88 99 GLY A CA 1
ATOM 748 C C . GLY A 1 99 ? 9.095 -1.624 -5.767 1.00 92.88 99 GLY A C 1
ATOM 749 O O . GLY A 1 99 ? 8.101 -2.039 -5.172 1.00 92.88 99 GLY A O 1
ATOM 750 N N . ALA A 1 100 ? 10.329 -2.027 -5.443 1.00 91.25 100 ALA A N 1
ATOM 751 C CA . ALA A 1 100 ? 10.617 -3.020 -4.408 1.00 91.25 100 ALA A CA 1
ATOM 752 C C . ALA A 1 100 ? 11.420 -2.425 -3.243 1.00 91.25 100 ALA A C 1
ATOM 754 O O . ALA A 1 100 ? 10.851 -2.135 -2.198 1.00 91.25 100 ALA A O 1
ATOM 755 N N . GLY A 1 101 ? 12.730 -2.211 -3.422 1.00 91.69 101 GLY A N 1
ATOM 756 C CA . GLY A 1 101 ? 13.667 -1.846 -2.348 1.00 91.69 101 GLY A CA 1
ATOM 757 C C . GLY A 1 101 ? 13.261 -0.583 -1.587 1.00 91.69 101 GLY A C 1
ATOM 758 O O . GLY A 1 101 ? 12.619 -0.665 -0.548 1.00 91.69 101 GLY A O 1
ATOM 759 N N . GLY A 1 102 ? 13.591 0.599 -2.111 1.00 90.31 102 GLY A N 1
ATOM 760 C CA . GLY A 1 102 ? 13.211 1.868 -1.471 1.00 90.31 102 GLY A CA 1
ATOM 761 C C . GLY A 1 102 ? 11.698 2.072 -1.297 1.00 90.31 102 GLY A C 1
ATOM 762 O O . GLY A 1 102 ? 11.297 2.920 -0.521 1.00 90.31 102 GLY A O 1
ATOM 763 N N . ALA A 1 103 ? 10.855 1.304 -1.991 1.00 90.31 103 ALA A N 1
ATOM 764 C CA . ALA A 1 103 ? 9.407 1.367 -1.836 1.00 90.31 103 ALA A CA 1
ATOM 765 C C . ALA A 1 103 ? 8.905 0.611 -0.593 1.00 90.31 103 ALA A C 1
ATOM 767 O O . ALA A 1 103 ? 7.903 1.017 -0.020 1.00 90.31 103 ALA A O 1
ATOM 768 N N . LEU A 1 104 ? 9.559 -0.489 -0.190 1.00 96.75 104 LEU A N 1
ATOM 769 C CA . LEU A 1 104 ? 9.032 -1.418 0.820 1.00 96.75 104 LEU A CA 1
ATOM 770 C C . LEU A 1 104 ? 10.047 -1.941 1.835 1.00 96.75 104 LEU A C 1
ATOM 772 O O . LEU A 1 104 ? 9.622 -2.601 2.776 1.00 96.75 104 LEU A O 1
ATOM 776 N N . ALA A 1 105 ? 11.352 -1.701 1.695 1.00 96.94 105 ALA A N 1
ATOM 777 C CA . ALA A 1 105 ? 12.374 -2.345 2.531 1.00 96.94 105 ALA A CA 1
ATOM 778 C C . ALA A 1 105 ? 12.071 -2.218 4.033 1.00 96.94 105 ALA A C 1
ATOM 780 O O . ALA A 1 105 ? 12.122 -3.206 4.766 1.00 96.94 105 ALA A O 1
ATOM 781 N N . MET A 1 106 ? 11.667 -1.024 4.473 1.00 97.31 106 MET A N 1
ATOM 782 C CA . MET A 1 106 ? 11.311 -0.782 5.870 1.00 97.31 106 MET A CA 1
ATOM 783 C C . MET A 1 106 ? 9.979 -1.431 6.275 1.00 97.31 106 MET A C 1
ATOM 785 O O . MET A 1 106 ? 9.872 -2.019 7.350 1.00 97.31 106 MET A O 1
ATOM 789 N N . ALA A 1 107 ? 8.978 -1.389 5.392 1.00 97.50 107 ALA A N 1
ATOM 790 C CA . ALA A 1 107 ? 7.697 -2.061 5.599 1.00 97.50 107 ALA A CA 1
ATOM 791 C C . ALA A 1 107 ? 7.876 -3.584 5.733 1.00 97.50 107 ALA A C 1
ATOM 793 O O . ALA A 1 107 ? 7.329 -4.188 6.651 1.00 97.50 107 ALA A O 1
ATOM 794 N N . ILE A 1 108 ? 8.705 -4.197 4.886 1.00 98.00 108 ILE A N 1
ATOM 795 C CA . ILE A 1 108 ? 9.028 -5.628 4.942 1.00 98.00 108 ILE A CA 1
ATOM 796 C C . ILE A 1 108 ? 9.736 -5.972 6.253 1.00 98.00 108 ILE A C 1
ATOM 798 O O . ILE A 1 108 ? 9.380 -6.969 6.877 1.00 98.00 108 ILE A O 1
ATOM 802 N N . GLY A 1 109 ? 10.701 -5.154 6.683 1.00 97.94 109 GLY A N 1
ATOM 803 C CA . GLY A 1 109 ? 11.450 -5.389 7.919 1.00 97.94 109 GLY A CA 1
ATOM 804 C C . GLY A 1 109 ? 10.595 -5.319 9.188 1.00 97.94 109 GLY A C 1
ATOM 805 O O . GLY A 1 109 ? 10.804 -6.112 10.101 1.00 97.94 109 GLY A O 1
ATOM 806 N N . LEU A 1 110 ? 9.623 -4.401 9.248 1.00 98.00 110 LEU A N 1
ATOM 807 C CA . LEU A 1 110 ? 8.827 -4.157 10.460 1.00 98.00 110 LEU A CA 1
ATOM 808 C C . LEU A 1 110 ? 7.464 -4.864 10.461 1.00 98.00 110 LEU A C 1
ATOM 810 O O . LEU A 1 110 ? 7.035 -5.387 11.487 1.00 98.00 110 LEU A O 1
ATOM 814 N N . ILE A 1 111 ? 6.770 -4.881 9.324 1.00 97.50 111 ILE A N 1
ATOM 815 C CA . ILE A 1 111 ? 5.417 -5.448 9.184 1.00 97.50 111 ILE A CA 1
ATOM 816 C C . ILE A 1 111 ? 5.487 -6.916 8.721 1.00 97.50 111 ILE A C 1
ATOM 818 O O . ILE A 1 111 ? 4.551 -7.690 8.928 1.00 97.50 111 ILE A O 1
ATOM 822 N N . GLY A 1 112 ? 6.601 -7.313 8.100 1.00 97.75 112 GLY A N 1
ATOM 823 C CA . GLY A 1 112 ? 6.844 -8.657 7.590 1.00 97.75 112 GLY A CA 1
ATOM 824 C C . GLY A 1 112 ? 6.506 -8.817 6.099 1.00 97.75 112 GLY A C 1
ATOM 825 O O . GLY A 1 112 ? 5.573 -8.188 5.584 1.00 97.75 112 GLY A O 1
ATOM 826 N N . PRO A 1 113 ? 7.216 -9.707 5.378 1.00 96.81 113 PRO A N 1
ATOM 827 C CA . PRO A 1 113 ? 7.063 -9.881 3.930 1.00 96.81 113 PRO A CA 1
ATOM 828 C C . PRO A 1 113 ? 5.681 -10.412 3.525 1.00 96.81 113 PRO A C 1
ATOM 830 O O . PRO A 1 113 ? 5.195 -10.110 2.439 1.00 96.81 113 PRO A O 1
ATOM 833 N N . GLN A 1 114 ? 5.006 -11.161 4.403 1.00 97.50 114 GLN A N 1
ATOM 834 C CA . GLN A 1 114 ? 3.660 -11.680 4.135 1.00 97.50 114 GLN A CA 1
ATOM 835 C C . GLN A 1 114 ? 2.612 -10.568 4.017 1.00 97.50 114 GLN A C 1
ATOM 837 O O . GLN A 1 114 ? 1.653 -10.723 3.269 1.00 97.50 114 GLN A O 1
ATOM 842 N N . SER A 1 115 ? 2.831 -9.425 4.667 1.00 98.19 115 SER A N 1
ATOM 843 C CA . SER A 1 115 ? 1.934 -8.264 4.624 1.00 98.19 115 SER A CA 1
ATOM 844 C C . SER A 1 115 ? 2.281 -7.276 3.507 1.00 98.19 115 SER A C 1
ATOM 846 O O . SER A 1 115 ? 1.546 -6.313 3.292 1.00 98.19 115 SER A O 1
ATOM 848 N N . CYS A 1 116 ? 3.392 -7.491 2.803 1.00 98.56 116 CYS A N 1
ATOM 849 C CA . CYS A 1 116 ? 3.916 -6.574 1.799 1.00 98.56 116 CYS A CA 1
ATOM 850 C C . CYS A 1 116 ? 3.837 -7.194 0.401 1.00 98.56 116 CYS A C 1
ATOM 852 O O . CYS A 1 116 ? 3.880 -8.419 0.241 1.00 98.56 116 CYS A O 1
ATOM 854 N N . VAL A 1 117 ? 3.731 -6.348 -0.620 1.00 98.50 117 VAL A N 1
ATOM 855 C CA . VAL A 1 117 ? 3.807 -6.771 -2.020 1.00 98.50 117 VAL A CA 1
ATOM 856 C C . VAL A 1 117 ? 4.285 -5.621 -2.901 1.00 98.50 117 VAL A C 1
ATOM 858 O O . VAL A 1 117 ? 3.796 -4.498 -2.796 1.00 98.50 117 VAL A O 1
ATOM 861 N N . SER A 1 118 ? 5.243 -5.912 -3.780 1.00 98.25 118 SER A N 1
ATOM 862 C CA . SER A 1 118 ? 5.584 -5.031 -4.894 1.00 98.25 118 SER A CA 1
ATOM 863 C C . SER A 1 118 ? 4.637 -5.350 -6.050 1.00 98.25 118 SER A C 1
ATOM 865 O O . SER A 1 118 ? 4.646 -6.472 -6.554 1.00 98.25 118 SER A O 1
ATOM 867 N N . VAL A 1 119 ? 3.773 -4.401 -6.407 1.00 98.44 119 VAL A N 1
ATOM 868 C CA . VAL A 1 119 ? 2.737 -4.560 -7.441 1.00 98.44 119 VAL A CA 1
ATOM 869 C C . VAL A 1 119 ? 3.188 -4.066 -8.814 1.00 98.44 119 VAL A C 1
ATOM 871 O O . VAL A 1 119 ? 2.539 -4.348 -9.822 1.00 98.44 119 VAL A O 1
ATOM 874 N N . SER A 1 120 ? 4.309 -3.349 -8.876 1.00 98.25 120 SER A N 1
ATOM 875 C CA . SER A 1 120 ? 4.994 -3.092 -10.135 1.00 98.25 120 SER A CA 1
ATOM 876 C C . SER A 1 120 ? 6.504 -3.013 -9.963 1.00 98.25 120 SER A C 1
ATOM 878 O O . SER A 1 120 ? 7.01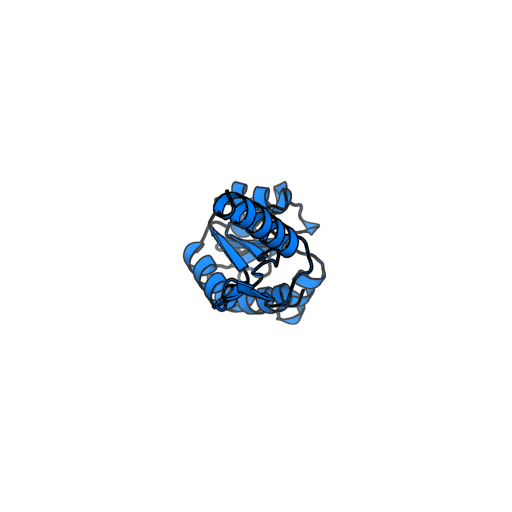5 -2.568 -8.935 1.00 98.25 120 SER A O 1
ATOM 880 N N . ILE A 1 121 ? 7.196 -3.462 -11.004 1.00 96.81 121 ILE A N 1
ATOM 881 C CA . ILE A 1 121 ? 8.639 -3.372 -11.206 1.00 96.81 121 ILE A CA 1
ATOM 882 C C . ILE A 1 121 ? 8.885 -2.946 -12.665 1.00 96.81 121 ILE A C 1
ATOM 884 O O . ILE A 1 121 ? 7.990 -3.102 -13.501 1.00 96.81 121 ILE A O 1
ATOM 888 N N . PRO A 1 122 ? 10.080 -2.454 -13.035 1.00 95.88 122 PRO A N 1
ATOM 889 C CA . PRO A 1 122 ? 10.361 -2.093 -14.421 1.00 95.88 122 PRO A CA 1
ATOM 890 C C . PRO A 1 122 ? 10.060 -3.249 -15.388 1.00 95.88 122 PRO A C 1
ATOM 892 O O . PRO A 1 122 ? 10.571 -4.357 -15.230 1.00 95.88 122 PRO A O 1
ATOM 895 N N . GLY A 1 123 ? 9.200 -2.991 -16.376 1.00 93.94 123 GLY A N 1
ATOM 896 C CA . GLY A 1 123 ? 8.780 -3.979 -17.376 1.00 93.94 123 GLY A CA 1
ATOM 897 C C . GLY A 1 123 ? 7.641 -4.916 -16.954 1.00 93.94 123 GLY A C 1
ATOM 898 O O . GLY A 1 123 ? 7.189 -5.705 -17.783 1.00 93.94 123 GLY A O 1
ATOM 899 N N . ARG A 1 124 ? 7.132 -4.836 -15.715 1.00 96.31 124 ARG A N 1
ATOM 900 C CA . ARG A 1 124 ? 5.964 -5.614 -15.270 1.00 96.31 124 ARG A CA 1
ATOM 901 C C . ARG A 1 124 ? 5.116 -4.852 -14.254 1.00 96.31 124 ARG A C 1
ATOM 903 O O . ARG A 1 124 ? 5.564 -4.537 -13.157 1.00 96.31 124 ARG A O 1
ATOM 910 N N . VAL A 1 125 ? 3.836 -4.704 -14.573 1.00 97.94 125 VAL A N 1
ATOM 911 C CA . VAL A 1 125 ? 2.808 -4.182 -13.664 1.00 97.94 125 VAL A CA 1
ATOM 912 C C . VAL A 1 125 ? 1.764 -5.267 -13.457 1.00 97.94 125 VAL A C 1
ATOM 914 O O . VAL A 1 125 ? 1.375 -5.915 -14.430 1.00 97.94 125 VAL A O 1
ATOM 917 N N . PHE A 1 126 ? 1.315 -5.469 -12.220 1.00 98.31 126 PHE A N 1
ATOM 918 C CA . PHE A 1 126 ? 0.207 -6.378 -11.929 1.00 98.31 126 PHE A CA 1
ATOM 919 C C . PHE A 1 126 ? -1.052 -5.969 -12.705 1.00 98.31 126 PHE A C 1
ATOM 921 O O . PHE A 1 126 ? -1.356 -4.781 -12.850 1.00 98.31 126 PHE A O 1
ATOM 928 N N . GLY A 1 127 ? -1.787 -6.959 -13.210 1.00 98.19 127 GLY A N 1
ATOM 929 C CA . GLY A 1 127 ? -3.126 -6.745 -13.756 1.00 98.19 127 GLY A CA 1
ATOM 930 C C . GLY A 1 127 ? -4.143 -6.445 -12.651 1.00 98.19 127 GLY A C 1
ATOM 931 O O . GLY A 1 127 ? -3.888 -6.695 -11.473 1.00 98.19 127 GLY A O 1
ATOM 932 N N . GLU A 1 128 ? -5.335 -5.961 -13.012 1.00 98.12 128 GLU A N 1
ATOM 933 C CA . GLU A 1 128 ? -6.359 -5.619 -12.011 1.00 98.12 128 GLU A CA 1
ATOM 934 C C . GLU A 1 128 ? -6.728 -6.791 -11.093 1.00 98.12 128 GLU A C 1
ATOM 936 O O . GLU A 1 128 ? -6.895 -6.603 -9.891 1.00 98.12 128 GLU A O 1
ATOM 941 N N . GLY A 1 129 ? -6.826 -8.007 -11.642 1.00 98.25 129 GLY A N 1
ATOM 942 C CA . GLY A 1 129 ? -7.114 -9.209 -10.857 1.00 98.25 129 GLY A CA 1
ATOM 943 C C . GLY A 1 129 ? -6.046 -9.490 -9.796 1.00 98.25 129 GLY A C 1
ATOM 944 O O . GLY A 1 129 ? -6.389 -9.740 -8.645 1.00 98.25 129 GLY A O 1
ATOM 945 N N . GLU A 1 130 ? -4.763 -9.375 -10.155 1.00 98.50 130 GLU A N 1
ATOM 946 C CA . GLU A 1 130 ? -3.636 -9.541 -9.223 1.00 98.50 130 GLU A CA 1
ATOM 947 C C . GLU A 1 130 ? -3.629 -8.441 -8.145 1.00 98.50 130 GLU A C 1
ATOM 949 O O . GLU A 1 130 ? -3.390 -8.727 -6.972 1.00 98.50 130 GLU A O 1
ATOM 954 N N . LEU A 1 131 ? -3.931 -7.189 -8.519 1.00 98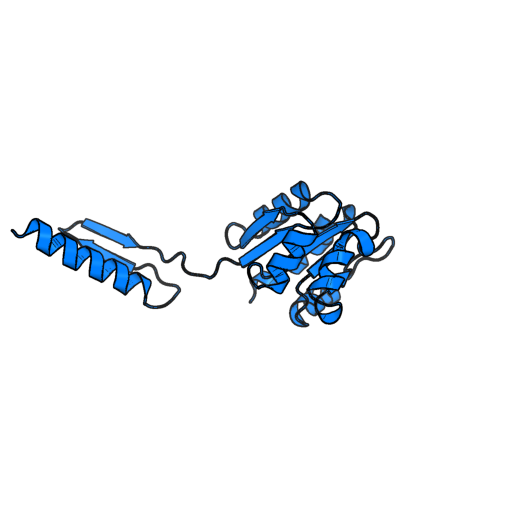.62 131 LEU A N 1
ATOM 955 C CA . LEU A 1 131 ? -4.028 -6.062 -7.581 1.00 98.62 131 LEU A CA 1
ATOM 956 C C . LEU A 1 131 ? -5.144 -6.276 -6.553 1.00 98.62 131 LEU A C 1
ATOM 958 O O . LEU A 1 131 ? -4.928 -6.122 -5.350 1.00 98.62 131 LEU A O 1
ATOM 962 N N . ARG A 1 132 ? -6.336 -6.663 -7.018 1.00 98.38 132 ARG A N 1
ATOM 963 C CA . ARG A 1 132 ? -7.486 -6.938 -6.146 1.00 98.38 132 ARG A CA 1
ATOM 964 C C . ARG A 1 132 ? -7.218 -8.132 -5.243 1.00 98.38 132 ARG A C 1
ATOM 966 O O . ARG A 1 132 ? -7.511 -8.074 -4.050 1.00 98.38 132 ARG A O 1
ATOM 973 N N . GLU A 1 133 ? -6.620 -9.188 -5.786 1.00 98.31 133 GLU A N 1
ATOM 974 C CA . GLU A 1 133 ? -6.262 -10.366 -5.003 1.00 98.31 133 GLU A CA 1
ATOM 975 C C . GLU A 1 133 ? -5.251 -10.028 -3.906 1.00 98.31 133 GLU A C 1
ATOM 977 O O . GLU A 1 133 ? -5.424 -10.470 -2.777 1.00 98.31 133 GLU A O 1
ATOM 982 N N . ALA A 1 134 ? -4.271 -9.160 -4.165 1.00 98.19 134 ALA A N 1
ATOM 983 C CA . ALA A 1 134 ? -3.352 -8.704 -3.125 1.00 98.19 134 ALA A CA 1
ATOM 984 C C . ALA A 1 134 ? -4.080 -8.027 -1.942 1.00 98.19 134 ALA A C 1
ATOM 986 O O . ALA A 1 134 ? -3.763 -8.278 -0.777 1.00 98.19 134 ALA A O 1
ATOM 987 N N . VAL A 1 135 ? -5.093 -7.197 -2.208 1.00 98.19 135 VAL A N 1
ATOM 988 C CA . VAL A 1 135 ? -5.905 -6.568 -1.148 1.00 98.19 135 VAL A CA 1
ATOM 989 C C . VAL A 1 135 ? -6.740 -7.607 -0.387 1.00 98.19 135 VAL A C 1
ATOM 991 O O . VAL A 1 135 ? -6.878 -7.534 0.843 1.00 98.19 135 VAL A O 1
ATOM 994 N N . ARG A 1 136 ? -7.307 -8.585 -1.100 1.00 97.69 136 ARG A N 1
ATOM 995 C CA . ARG A 1 136 ? -8.123 -9.669 -0.522 1.00 97.69 136 ARG A CA 1
ATOM 996 C C . ARG A 1 136 ? -7.293 -10.635 0.310 1.00 97.69 136 ARG A C 1
ATOM 998 O O . ARG A 1 136 ? -7.727 -11.019 1.391 1.00 97.69 136 ARG A O 1
ATOM 1005 N N . SER A 1 137 ? -6.065 -10.913 -0.115 1.00 97.44 137 SER A N 1
ATOM 1006 C CA . SER A 1 137 ? -5.103 -11.752 0.597 1.00 97.44 137 SER A CA 1
ATOM 1007 C C . SER A 1 137 ? -4.494 -11.064 1.829 1.00 97.44 137 SER A C 1
ATOM 1009 O O . SER A 1 137 ? -3.516 -11.554 2.390 1.00 97.44 137 SER A O 1
ATOM 1011 N N . GLY A 1 138 ? -5.009 -9.897 2.231 1.00 97.50 138 GLY A N 1
ATOM 1012 C CA . GLY A 1 138 ? -4.615 -9.209 3.459 1.00 97.50 138 GLY A CA 1
ATOM 1013 C C . GLY A 1 138 ? -3.306 -8.425 3.373 1.00 97.50 138 GLY A C 1
ATOM 1014 O O . GLY A 1 138 ? -2.747 -8.087 4.419 1.00 97.50 138 GLY A O 1
ATOM 1015 N N . LYS A 1 139 ? -2.802 -8.114 2.169 1.00 98.50 139 LYS A N 1
ATOM 1016 C CA . LYS A 1 139 ? -1.642 -7.221 2.037 1.00 98.50 139 LYS A CA 1
ATOM 1017 C C . LYS A 1 139 ? -1.992 -5.835 2.577 1.00 98.50 139 LYS A C 1
ATOM 1019 O O . LYS A 1 139 ? -3.080 -5.315 2.342 1.00 98.50 139 LYS A O 1
ATOM 1024 N N . LYS A 1 140 ? -1.048 -5.252 3.314 1.00 98.38 140 LYS A N 1
ATOM 1025 C CA . LYS A 1 140 ? -1.165 -3.940 3.964 1.00 98.38 140 LYS A CA 1
ATOM 1026 C C . LYS A 1 140 ? -0.203 -2.907 3.385 1.00 98.38 140 LYS A C 1
ATOM 1028 O O . LYS A 1 140 ? -0.487 -1.719 3.466 1.00 98.38 140 LYS A O 1
ATOM 1033 N N . ALA A 1 141 ? 0.927 -3.335 2.820 1.00 98.62 141 ALA A N 1
ATOM 1034 C CA . ALA A 1 141 ? 1.925 -2.442 2.242 1.00 98.62 141 ALA A CA 1
ATOM 1035 C C . ALA A 1 141 ? 2.135 -2.728 0.752 1.00 98.62 141 ALA A C 1
ATOM 1037 O O . ALA A 1 141 ? 2.505 -3.845 0.376 1.00 98.62 141 ALA A O 1
ATOM 1038 N N . PHE A 1 142 ? 1.925 -1.706 -0.076 1.00 98.69 142 PHE A N 1
ATOM 1039 C CA . PHE A 1 142 ? 2.004 -1.786 -1.531 1.00 98.69 142 PHE A CA 1
ATOM 1040 C C . PHE A 1 142 ? 3.162 -0.933 -2.047 1.00 98.69 142 PHE A C 1
ATOM 1042 O O . PHE A 1 142 ? 3.198 0.281 -1.837 1.00 98.69 142 PHE A O 1
ATOM 1049 N N . GLY A 1 143 ? 4.112 -1.593 -2.704 1.00 98.50 143 GLY A N 1
ATOM 1050 C CA . GLY A 1 143 ? 5.256 -0.972 -3.364 1.00 98.50 143 GLY A CA 1
ATOM 1051 C C . GLY A 1 143 ? 5.072 -0.948 -4.871 1.00 98.50 143 GLY A C 1
ATOM 1052 O O . GLY A 1 143 ? 4.609 -1.934 -5.439 1.00 98.50 143 GLY A O 1
ATOM 1053 N N . PHE A 1 144 ? 5.427 0.146 -5.531 1.00 98.69 144 PHE A N 1
ATOM 1054 C CA . PHE A 1 144 ? 5.298 0.271 -6.985 1.00 98.69 144 PHE A CA 1
ATOM 1055 C C . PHE A 1 144 ? 6.329 1.238 -7.556 1.00 98.69 144 PHE A C 1
ATOM 1057 O O . PHE A 1 144 ? 6.924 2.050 -6.842 1.00 98.69 144 PHE A O 1
ATOM 1064 N N . VAL A 1 145 ? 6.572 1.127 -8.856 1.00 98.19 145 VAL A N 1
ATOM 1065 C CA . VAL A 1 145 ? 7.363 2.113 -9.581 1.00 98.19 145 VAL A CA 1
ATOM 1066 C C . VAL A 1 145 ? 6.585 3.421 -9.643 1.00 98.19 145 VAL A C 1
ATOM 1068 O O . VAL A 1 145 ? 5.376 3.429 -9.856 1.00 98.19 145 VAL A O 1
ATOM 1071 N N . ASN A 1 146 ? 7.265 4.544 -9.432 1.00 95.75 146 ASN A N 1
ATOM 1072 C CA . ASN A 1 146 ? 6.620 5.842 -9.258 1.00 95.75 146 ASN A CA 1
ATOM 1073 C C . ASN A 1 146 ? 5.743 6.269 -10.452 1.00 95.75 146 ASN A C 1
ATOM 1075 O O . ASN A 1 146 ? 4.651 6.789 -10.241 1.00 95.75 146 ASN A O 1
ATOM 1079 N N . TYR A 1 147 ? 6.154 5.967 -11.689 1.00 95.75 147 TYR A N 1
ATOM 1080 C CA . TYR A 1 147 ? 5.356 6.260 -12.888 1.00 95.75 147 TYR A CA 1
ATOM 1081 C C . TYR A 1 147 ? 4.152 5.322 -13.096 1.00 95.75 147 TYR A C 1
ATOM 1083 O O . TYR A 1 147 ? 3.306 5.609 -13.936 1.00 95.75 147 TYR A O 1
ATOM 1091 N N . ASP A 1 148 ? 4.038 4.225 -12.339 1.00 97.88 148 ASP A N 1
ATOM 1092 C CA . ASP A 1 148 ? 2.879 3.320 -12.391 1.00 97.88 148 ASP A CA 1
ATOM 1093 C C . ASP A 1 148 ? 1.783 3.699 -11.378 1.00 97.88 148 ASP A C 1
ATOM 1095 O O . ASP A 1 148 ? 0.736 3.048 -11.331 1.00 97.88 148 ASP A O 1
ATOM 1099 N N . ALA A 1 149 ? 2.001 4.735 -10.558 1.00 97.44 149 ALA A N 1
ATOM 1100 C CA . ALA A 1 149 ? 1.106 5.133 -9.470 1.00 97.44 149 ALA A CA 1
ATOM 1101 C C . ALA A 1 149 ? -0.350 5.325 -9.936 1.00 97.44 149 ALA A C 1
ATOM 1103 O O . ALA A 1 149 ? -1.267 4.763 -9.336 1.00 97.44 149 ALA A O 1
ATOM 1104 N N . GLU A 1 150 ? -0.559 6.039 -11.046 1.00 97.06 150 GLU A N 1
ATOM 1105 C CA . GLU A 1 150 ? -1.890 6.297 -11.621 1.00 97.06 150 GLU A CA 1
ATOM 1106 C C . GLU A 1 150 ? -2.591 5.035 -12.134 1.00 97.06 150 GLU A C 1
ATOM 1108 O O . GLU A 1 150 ? -3.814 5.007 -12.242 1.00 97.06 150 GLU A O 1
ATOM 1113 N N . LYS A 1 151 ? -1.838 3.969 -12.414 1.00 97.38 151 LYS A N 1
ATOM 1114 C CA . LYS A 1 151 ? -2.391 2.692 -12.867 1.00 97.38 151 LYS A CA 1
ATOM 1115 C C . LYS A 1 151 ? -2.763 1.783 -11.698 1.00 97.38 151 LYS A C 1
ATOM 1117 O O . LYS A 1 151 ? -3.798 1.125 -11.743 1.00 97.38 151 LYS A O 1
ATOM 1122 N N . VAL A 1 152 ? -1.924 1.715 -10.663 1.00 98.25 152 VAL A N 1
ATOM 1123 C CA . VAL A 1 152 ? -2.097 0.735 -9.575 1.00 98.25 152 VAL A CA 1
ATOM 1124 C C . VAL A 1 152 ? -2.964 1.254 -8.429 1.00 98.25 152 VAL A C 1
ATOM 1126 O O . VAL A 1 152 ? -3.770 0.499 -7.884 1.00 98.25 152 VAL A O 1
ATOM 1129 N N . ILE A 1 153 ? -2.839 2.534 -8.065 1.00 98.44 153 ILE A N 1
ATOM 1130 C CA . ILE A 1 153 ? -3.520 3.109 -6.896 1.00 98.44 153 ILE A CA 1
ATOM 1131 C C . ILE A 1 153 ? -5.049 3.073 -7.031 1.00 98.44 153 ILE A C 1
ATOM 1133 O O . ILE A 1 153 ? -5.685 2.645 -6.066 1.00 98.44 153 ILE A O 1
ATOM 1137 N N . PRO A 1 154 ? -5.666 3.449 -8.172 1.00 98.38 154 PRO A N 1
ATOM 1138 C CA . PRO A 1 154 ? -7.124 3.439 -8.286 1.00 98.38 154 PRO A CA 1
ATOM 1139 C C . PRO A 1 154 ? -7.736 2.061 -8.029 1.00 98.38 154 PRO A C 1
ATOM 1141 O O . PRO A 1 154 ? -8.721 1.949 -7.305 1.00 98.38 154 PRO A O 1
ATOM 1144 N N . VAL A 1 155 ? -7.118 1.002 -8.558 1.00 98.50 155 VAL A N 1
ATOM 1145 C CA . VAL A 1 155 ? -7.608 -0.375 -8.401 1.00 98.50 155 VAL A CA 1
ATOM 1146 C C . VAL A 1 155 ? -7.431 -0.865 -6.963 1.00 98.50 155 VAL A C 1
ATOM 1148 O O . VAL A 1 155 ? -8.337 -1.492 -6.413 1.00 98.50 155 VAL A O 1
ATOM 1151 N N . LEU A 1 156 ? -6.281 -0.569 -6.342 1.00 98.50 156 LEU A N 1
ATOM 1152 C CA . LEU A 1 156 ? -6.022 -0.922 -4.945 1.00 98.50 156 LEU A CA 1
ATOM 1153 C C . LEU A 1 156 ? -7.013 -0.226 -4.007 1.00 98.50 156 LEU A C 1
ATOM 1155 O O . LEU A 1 156 ? -7.592 -0.883 -3.146 1.00 98.50 156 LEU A O 1
ATOM 1159 N N . LEU A 1 157 ? -7.235 1.079 -4.182 1.00 97.19 157 LEU A N 1
ATOM 1160 C CA . LEU A 1 157 ? -8.163 1.841 -3.348 1.00 97.19 157 LEU A CA 1
ATOM 1161 C C . LEU A 1 157 ? -9.613 1.416 -3.547 1.00 97.19 157 LEU A C 1
ATOM 1163 O O . LEU A 1 157 ? -10.310 1.227 -2.555 1.00 97.19 157 LEU A O 1
ATOM 1167 N N . ASP A 1 158 ? -10.051 1.211 -4.792 1.00 96.25 158 ASP A N 1
ATOM 1168 C CA . ASP A 1 158 ? -11.396 0.703 -5.083 1.00 96.25 158 ASP A CA 1
ATOM 1169 C C . ASP A 1 158 ? -11.664 -0.615 -4.344 1.00 96.25 158 ASP A C 1
ATOM 1171 O O . ASP A 1 158 ? -12.737 -0.809 -3.782 1.00 96.25 158 ASP A O 1
ATOM 1175 N N . GLU A 1 159 ? -10.688 -1.524 -4.290 1.00 97.12 159 GLU A N 1
ATOM 1176 C CA . GLU A 1 159 ? -10.851 -2.778 -3.551 1.00 97.12 159 GLU A CA 1
ATOM 1177 C C . GLU A 1 159 ? -10.756 -2.598 -2.027 1.00 97.12 159 GLU A C 1
ATOM 1179 O O . GLU A 1 159 ? -11.470 -3.269 -1.283 1.00 97.12 159 GLU A O 1
ATOM 1184 N N . ILE A 1 160 ? -9.895 -1.697 -1.547 1.00 95.62 160 ILE A N 1
ATOM 1185 C CA . ILE A 1 160 ? -9.739 -1.398 -0.117 1.00 95.62 160 ILE A CA 1
ATOM 1186 C C . ILE A 1 160 ? -11.019 -0.791 0.469 1.00 95.62 160 ILE A C 1
ATOM 1188 O O . ILE A 1 160 ? -11.416 -1.180 1.566 1.00 95.62 160 ILE A O 1
ATOM 1192 N N . LEU A 1 161 ? -11.659 0.133 -0.251 1.00 91.12 161 LEU A N 1
ATOM 1193 C CA . LEU A 1 161 ? -12.830 0.887 0.209 1.00 91.12 161 LEU A CA 1
ATOM 1194 C C . LEU A 1 161 ? -14.141 0.083 0.179 1.00 91.12 161 LEU A C 1
ATOM 1196 O O . LEU A 1 161 ? -15.157 0.559 0.674 1.00 91.12 161 LEU A O 1
ATOM 1200 N N . LYS A 1 162 ? -14.137 -1.134 -0.379 1.00 88.69 162 LYS A N 1
ATOM 1201 C CA . LYS A 1 162 ? -15.290 -2.054 -0.340 1.00 88.69 162 LYS A CA 1
ATOM 1202 C C . LYS A 1 162 ? -15.446 -2.792 0.994 1.00 88.69 162 LYS A C 1
ATOM 1204 O O . LYS A 1 162 ? -16.460 -3.463 1.176 1.00 88.69 162 LYS A O 1
ATOM 1209 N N . LYS A 1 163 ? -14.433 -2.743 1.863 1.00 64.19 163 LYS A N 1
ATOM 1210 C CA . LYS A 1 163 ? -14.427 -3.393 3.182 1.00 64.19 163 LYS A CA 1
ATOM 1211 C C . LYS A 1 163 ? -15.058 -2.494 4.236 1.00 64.19 163 LYS A C 1
ATOM 1213 O O . LYS A 1 163 ? -15.772 -3.056 5.092 1.00 64.19 163 LYS A O 1
#

pLDDT: mean 83.71, std 21.47, range [26.2, 98.69]

Secondary structure (DSSP, 8-state):
-HHHHHHHHHHHHHHHHTTS-TT-EEEEEETTEEEEEE---S-PEEEEE-SSS-HHHHHHHHHHHHTTSEEEEE--HHHHHHHHHTTS-SEEEEEETTSSHHHHHHHHHHH-GGGEEE-EETTEE--HHHHHHHHHTT--EEEEEGGGHHHHHHHHHHHHTT-

Radius of gyration: 20.8 Å; chains: 1; bounding box: 52×39×57 Å